Protein AF-B6CEQ2-F1 (afdb_monomer)

N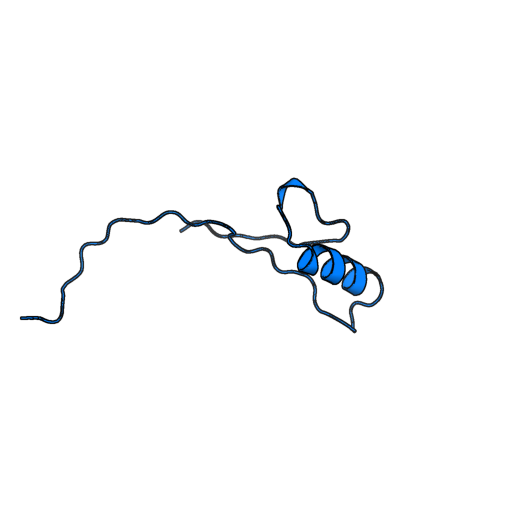earest PDB structures (foldseek):
  6z3j-assembly1_A  TM=9.096E-01  e=8.044E-05  Homo sapiens
  7zjf-assembly1_B  TM=8.654E-01  e=7.495E-05  Homo sapiens
  7zjf-ass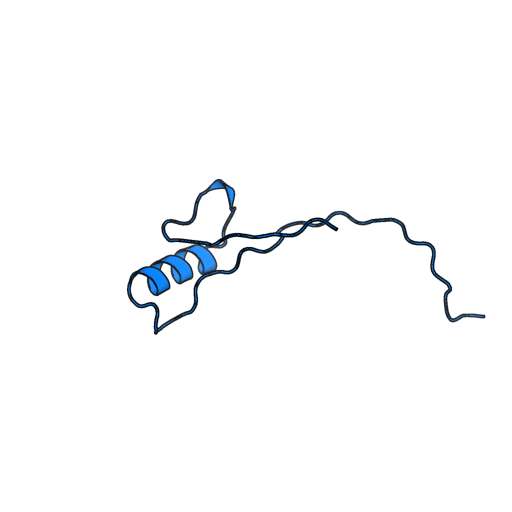embly1_A  TM=9.075E-01  e=1.230E-04  Homo sapiens
  7ppc-assembly1_A  TM=9.163E-01  e=1.417E-04  Homo sapiens
  4n1d-assembly1_A-2  TM=9.068E-01  e=7.745E-04  Homo sapiens

Secondary structure (DSSP, 8-state):
------EEPSSPPGGG---HHHHHHHHHHHH-TTTSPPEE---S-----------S--

pLDDT: mean 94.59, std 6.23, range [58.06, 98.31]

Radius of gyration: 17.61 Å; Cα contacts (8 Å, |Δi|>4): 45; chains: 1; bounding box: 30×37×46 Å

Mean predicted aligned error: 4.24 Å

Organism: Papilio dardanus (NCBI:txid77259)

InterPro domains:
  IPR001839 Transforming growth factor-beta, C-terminal [PF00019] (1-56)
  IPR001839 Transforming growth factor-beta, C-terminal [PS51362] (1-58)
  IPR001839 Transforming growth factor-beta, C-terminal [SM00204] (1-57)
  IPR015615 Transforming growth factor-beta-like [PTHR11848] (1-56)
  IPR029034 Cystine-knot cytokine [G3DSA:2.10.90.10] (1-58)
  IPR029034 Cystine-knot cytokine [SSF57501] (1-56)

Foldseek 3Di:
DDWWDDFQAPPGDVVLVDDPVLNVQNVCCVVPVVVHDHDDGGDPDDDDDDDDDDDPPD

Sequence (58 aa):
AYYCQGDCPFPLADHLNGTNHAIVQTLVNSVNPAAVPKACCVPTQLSPISMLYMDEVN

Structure (mmCIF, N/CA/C/O backbone):
data_AF-B6CEQ2-F1
#
_entry.id   AF-B6CEQ2-F1
#
loop_
_atom_site.group_PDB
_atom_site.id
_atom_site.type_symbol
_atom_site.label_atom_id
_atom_site.label_alt_id
_atom_site.label_comp_id
_atom_site.label_asym_id
_atom_site.label_entity_id
_atom_site.label_seq_id
_atom_site.pdbx_PDB_ins_code
_atom_site.Cartn_x
_atom_site.Cartn_y
_atom_site.Cartn_z
_atom_site.occupancy
_atom_site.B_iso_or_equiv
_atom_site.auth_seq_id
_atom_site.auth_comp_id
_atom_site.auth_asym_id
_atom_site.auth_atom_id
_atom_site.pdbx_PDB_model_num
ATOM 1 N N . ALA A 1 1 ? 16.155 -3.609 -6.962 1.00 77.56 1 ALA A N 1
ATOM 2 C CA . ALA A 1 1 ? 15.376 -2.502 -7.558 1.00 77.56 1 ALA A CA 1
ATOM 3 C C . ALA A 1 1 ? 14.781 -1.652 -6.434 1.00 77.56 1 ALA A C 1
ATOM 5 O O . ALA A 1 1 ? 14.965 -2.018 -5.277 1.00 77.56 1 ALA A O 1
ATOM 6 N N . TYR A 1 2 ? 14.123 -0.532 -6.755 1.00 94.44 2 TYR A N 1
ATOM 7 C CA . TYR A 1 2 ? 13.358 0.277 -5.794 1.00 94.44 2 TYR A CA 1
ATOM 8 C C . TYR A 1 2 ? 12.355 -0.571 -4.998 1.00 94.44 2 TYR A C 1
ATOM 10 O O . TYR A 1 2 ? 12.007 -1.680 -5.404 1.00 94.44 2 TYR A O 1
ATOM 18 N N . TYR A 1 3 ? 11.884 -0.043 -3.872 1.00 95.56 3 TYR A N 1
ATOM 19 C CA . TYR A 1 3 ? 10.935 -0.718 -2.996 1.00 95.56 3 TYR A CA 1
ATOM 20 C C . TYR A 1 3 ? 10.061 0.307 -2.269 1.00 95.56 3 TYR A C 1
ATOM 22 O O . TYR A 1 3 ? 10.448 1.466 -2.111 1.00 95.56 3 TYR A O 1
ATOM 30 N N . CYS A 1 4 ? 8.877 -0.125 -1.840 1.00 96.12 4 CYS A N 1
ATOM 31 C CA . CYS A 1 4 ? 7.991 0.672 -1.001 1.00 96.12 4 CYS A CA 1
ATOM 32 C C . CYS A 1 4 ? 8.254 0.337 0.467 1.00 96.12 4 CYS A C 1
ATOM 34 O O . CYS A 1 4 ? 8.291 -0.834 0.842 1.00 96.12 4 CYS A O 1
ATOM 36 N N . GLN A 1 5 ? 8.441 1.366 1.288 1.00 95.94 5 GLN A N 1
ATOM 37 C CA . GLN A 1 5 ? 8.600 1.238 2.731 1.00 95.94 5 GLN A CA 1
ATOM 38 C C . GLN A 1 5 ? 7.847 2.371 3.423 1.00 95.94 5 GLN A C 1
ATOM 40 O O . GLN A 1 5 ? 7.896 3.518 2.986 1.00 95.94 5 GLN A O 1
ATOM 45 N N . GLY A 1 6 ? 7.188 2.034 4.527 1.00 95.06 6 GLY A N 1
ATOM 46 C CA . GLY A 1 6 ? 6.441 2.973 5.349 1.00 95.06 6 GLY A CA 1
ATOM 47 C C . GLY A 1 6 ? 5.165 2.347 5.893 1.00 95.06 6 GLY A C 1
ATOM 48 O O . GLY A 1 6 ? 4.739 1.276 5.458 1.00 95.06 6 GLY A O 1
ATOM 49 N N . ASP A 1 7 ? 4.562 3.035 6.855 1.00 94.56 7 ASP A N 1
ATOM 50 C CA . ASP A 1 7 ? 3.239 2.710 7.377 1.00 94.56 7 ASP A CA 1
ATOM 51 C C . ASP A 1 7 ? 2.142 3.433 6.578 1.00 94.56 7 ASP A C 1
ATOM 53 O O . ASP A 1 7 ? 2.361 4.506 6.014 1.00 94.56 7 ASP A O 1
ATOM 57 N N . CYS A 1 8 ? 0.927 2.880 6.601 1.00 96.31 8 CYS A N 1
ATOM 58 C CA . CYS A 1 8 ? -0.289 3.529 6.107 1.00 96.31 8 CYS A CA 1
ATOM 59 C C . CYS A 1 8 ? -1.212 3.883 7.292 1.00 96.31 8 CYS A C 1
ATOM 61 O O . CYS A 1 8 ? -2.135 3.119 7.587 1.00 96.31 8 CYS A O 1
ATOM 63 N N . PRO A 1 9 ? -0.944 4.977 8.034 1.00 94.75 9 PRO A N 1
ATOM 64 C CA . PRO A 1 9 ? -1.762 5.379 9.177 1.00 94.75 9 PRO A CA 1
ATOM 65 C C . PRO A 1 9 ? -3.083 6.023 8.737 1.00 94.75 9 PRO A C 1
ATOM 67 O O . PRO A 1 9 ? -3.216 6.482 7.605 1.00 94.75 9 PRO A O 1
ATOM 70 N N . PHE A 1 10 ? -4.052 6.088 9.653 1.00 96.06 10 PHE A N 1
ATOM 71 C CA . PHE A 1 10 ? -5.243 6.919 9.484 1.00 96.06 10 PHE A CA 1
ATOM 72 C C . PHE A 1 10 ? -4.969 8.358 9.976 1.00 96.06 10 PHE A C 1
ATOM 74 O O . PHE A 1 10 ? -4.396 8.505 11.059 1.00 96.06 10 PHE A O 1
ATOM 81 N N . PRO A 1 11 ? -5.406 9.410 9.255 1.00 95.38 11 PRO A N 1
ATOM 82 C CA . PRO A 1 11 ? -6.009 9.369 7.922 1.00 95.38 11 PRO A CA 1
ATOM 83 C C . PRO A 1 11 ? -4.974 9.032 6.842 1.00 95.38 11 PRO A C 1
ATOM 85 O O . PRO A 1 11 ? -3.830 9.484 6.896 1.00 95.38 11 PRO A O 1
ATOM 88 N N . LEU A 1 12 ? -5.390 8.237 5.854 1.00 94.31 12 LEU A N 1
ATOM 89 C CA . LEU A 1 12 ? -4.523 7.855 4.745 1.00 94.31 12 LEU A CA 1
ATOM 90 C C . LEU A 1 12 ? -4.223 9.091 3.890 1.00 94.31 12 LEU A C 1
ATOM 92 O O . LEU A 1 12 ? -5.145 9.762 3.440 1.00 94.31 12 LEU A O 1
ATOM 96 N N . ALA A 1 13 ? -2.943 9.396 3.681 1.00 93.00 13 ALA A N 1
ATOM 97 C CA . ALA A 1 13 ? -2.545 10.595 2.953 1.00 93.00 13 ALA A CA 1
ATOM 98 C C . ALA A 1 13 ? -2.962 10.531 1.472 1.00 93.00 13 ALA A C 1
ATOM 100 O O . ALA A 1 13 ? -2.718 9.526 0.804 1.00 93.00 13 ALA A O 1
ATOM 101 N N . ASP A 1 14 ? -3.507 11.630 0.942 1.00 90.25 14 ASP A N 1
ATOM 102 C CA . ASP A 1 14 ? -4.087 11.691 -0.413 1.00 90.25 14 ASP A CA 1
ATOM 103 C C . ASP A 1 14 ? -3.115 11.250 -1.518 1.00 90.25 14 ASP A C 1
ATOM 105 O O . ASP A 1 14 ? -3.490 10.544 -2.452 1.00 90.25 14 ASP A O 1
ATOM 109 N N . HIS A 1 15 ? -1.832 11.601 -1.388 1.00 90.88 15 HIS A N 1
ATOM 110 C CA . HIS A 1 15 ? -0.799 11.266 -2.372 1.00 90.88 15 HIS A CA 1
ATOM 111 C C . HIS A 1 15 ? -0.497 9.760 -2.473 1.00 90.88 15 HIS A C 1
ATOM 113 O O . HIS A 1 15 ? 0.140 9.333 -3.436 1.00 90.88 15 HIS A O 1
ATOM 119 N N . LEU A 1 16 ? -0.939 8.949 -1.505 1.00 93.19 16 LEU A N 1
ATOM 120 C CA . LEU A 1 16 ? -0.802 7.492 -1.558 1.00 93.19 16 LEU A CA 1
ATOM 121 C C . LEU A 1 16 ? -1.811 6.847 -2.523 1.00 93.19 16 LEU A C 1
ATOM 123 O O . LEU A 1 16 ? -1.681 5.657 -2.801 1.00 93.19 16 LEU A O 1
ATOM 127 N N . ASN A 1 17 ? -2.786 7.609 -3.047 1.00 91.69 17 ASN A N 1
ATOM 128 C CA . ASN A 1 17 ? -3.810 7.137 -3.991 1.00 91.69 17 ASN A CA 1
ATOM 129 C C . ASN A 1 17 ? -4.481 5.830 -3.529 1.00 91.69 17 ASN A C 1
ATOM 131 O O . ASN A 1 17 ? -4.647 4.880 -4.298 1.00 91.69 17 ASN A O 1
ATOM 135 N N . GLY A 1 18 ? -4.809 5.757 -2.238 1.00 93.00 18 GLY A N 1
ATOM 136 C CA . GLY A 1 18 ? -5.365 4.556 -1.629 1.00 93.00 18 GLY A CA 1
ATOM 137 C C . GLY A 1 18 ? -6.735 4.191 -2.190 1.00 93.00 18 GLY A C 1
ATOM 138 O O . GLY A 1 18 ? -7.552 5.051 -2.509 1.00 93.00 18 GLY A O 1
ATOM 139 N N . THR A 1 19 ? -7.017 2.892 -2.266 1.00 97.00 19 THR A N 1
ATOM 140 C CA . THR A 1 19 ? -8.362 2.418 -2.604 1.00 97.00 19 THR A CA 1
ATOM 141 C C . THR A 1 19 ? -9.344 2.750 -1.481 1.00 97.00 19 THR A C 1
ATOM 143 O O . THR A 1 19 ? -8.964 2.836 -0.312 1.00 97.00 19 THR A O 1
ATOM 146 N N . ASN A 1 20 ? -10.639 2.831 -1.803 1.00 97.75 20 ASN A N 1
ATOM 147 C CA . ASN A 1 20 ? -11.692 2.980 -0.790 1.00 97.75 20 ASN A CA 1
ATOM 148 C C . ASN A 1 20 ? -11.589 1.906 0.308 1.00 97.75 20 ASN A C 1
ATOM 150 O O . ASN A 1 20 ? -11.782 2.199 1.485 1.00 97.75 20 ASN A O 1
ATOM 154 N N . HIS A 1 21 ? -11.223 0.673 -0.063 1.00 98.12 21 HIS A N 1
ATOM 155 C CA . HIS A 1 21 ? -10.992 -0.406 0.895 1.00 98.12 21 HIS A CA 1
ATOM 156 C C . HIS A 1 21 ? -9.828 -0.094 1.847 1.00 98.12 21 HIS A C 1
ATOM 158 O O . HIS A 1 21 ? -9.967 -0.294 3.047 1.00 98.12 21 HIS A O 1
ATOM 164 N N . ALA A 1 22 ? -8.708 0.442 1.351 1.00 98.00 22 ALA A N 1
ATOM 165 C CA . ALA A 1 22 ? -7.579 0.833 2.199 1.00 98.00 22 ALA A CA 1
ATOM 166 C C . ALA A 1 22 ? -7.939 1.983 3.156 1.00 98.00 22 ALA A C 1
ATOM 168 O O . ALA A 1 22 ? -7.526 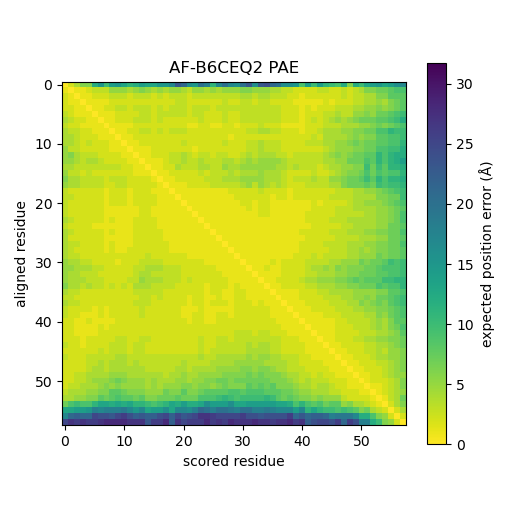1.964 4.317 1.00 98.00 22 ALA A O 1
ATOM 169 N N . ILE A 1 23 ? -8.750 2.947 2.710 1.00 97.56 23 ILE A N 1
ATOM 170 C CA . ILE A 1 23 ? -9.252 4.038 3.562 1.00 97.56 23 ILE A CA 1
ATOM 171 C C . ILE A 1 23 ? -10.129 3.476 4.691 1.00 97.56 23 ILE A C 1
ATOM 173 O O . ILE A 1 23 ? -9.901 3.775 5.862 1.00 97.56 23 ILE A O 1
ATOM 177 N N . VAL A 1 24 ? -11.095 2.611 4.368 1.00 97.94 24 VAL A N 1
ATOM 178 C CA . VAL A 1 24 ? -11.968 1.992 5.381 1.00 97.94 24 VAL A CA 1
ATOM 179 C C . VAL A 1 24 ? -11.172 1.072 6.309 1.00 97.94 24 VAL A C 1
ATOM 181 O O . VAL A 1 24 ? -11.360 1.116 7.520 1.00 97.94 24 VAL A O 1
ATOM 184 N N . GLN A 1 25 ? -10.245 0.273 5.781 1.00 98.25 25 GLN A N 1
ATOM 185 C CA . GLN A 1 25 ? -9.424 -0.636 6.581 1.00 98.25 25 GLN A CA 1
ATOM 186 C C . GLN A 1 25 ? -8.513 0.120 7.557 1.00 98.25 25 GLN A C 1
ATOM 188 O O . GLN A 1 25 ? -8.412 -0.275 8.716 1.00 98.25 25 GLN A O 1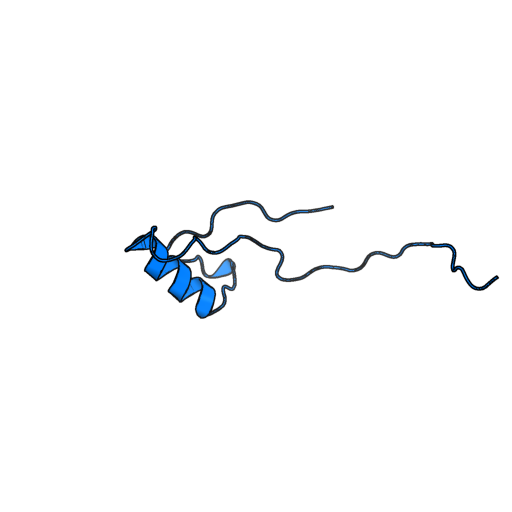
ATOM 193 N N . THR A 1 26 ? -7.879 1.216 7.127 1.00 97.31 26 THR A N 1
ATOM 194 C CA . THR A 1 26 ? -7.056 2.056 8.018 1.00 97.31 26 THR A CA 1
ATOM 195 C C . THR A 1 26 ? -7.900 2.756 9.079 1.00 97.31 26 THR A C 1
ATOM 197 O O . THR A 1 26 ? -7.485 2.802 10.237 1.00 97.31 26 THR A O 1
ATOM 200 N N . LEU A 1 27 ? -9.113 3.203 8.734 1.00 98.00 27 LEU A N 1
ATOM 201 C CA . LEU A 1 27 ? -10.084 3.714 9.703 1.00 98.00 27 LEU A CA 1
ATOM 202 C C . LEU A 1 27 ? -10.459 2.650 10.747 1.00 98.00 27 LEU A C 1
ATOM 204 O O . LEU A 1 27 ? -10.312 2.897 11.943 1.00 98.00 27 LEU A O 1
ATOM 208 N N . VAL A 1 28 ? -10.887 1.456 10.325 1.00 98.25 28 VAL A N 1
ATOM 209 C CA . VAL A 1 28 ? -11.272 0.372 11.249 1.00 98.25 28 VAL A CA 1
ATOM 210 C C . VAL A 1 28 ? -10.086 -0.060 12.112 1.00 98.25 28 VAL A C 1
ATOM 212 O O . VAL A 1 28 ? -10.248 -0.195 13.324 1.00 98.25 28 VAL A O 1
ATOM 215 N N . ASN A 1 29 ? -8.889 -0.201 11.532 1.00 98.31 29 ASN A N 1
ATOM 216 C CA . ASN A 1 29 ? -7.673 -0.511 12.285 1.00 98.31 29 ASN A CA 1
ATOM 217 C C . ASN A 1 29 ? -7.348 0.574 13.328 1.00 98.31 29 ASN A C 1
ATOM 219 O O . ASN A 1 29 ? -6.932 0.229 14.427 1.00 98.31 29 ASN A O 1
ATOM 223 N N . SER A 1 30 ? -7.572 1.860 13.027 1.00 97.69 30 SER A N 1
ATOM 224 C CA . SER A 1 30 ? -7.309 2.956 13.976 1.00 97.69 30 SER A CA 1
ATOM 225 C C . SER A 1 30 ? -8.233 2.952 15.200 1.00 97.69 30 SER A C 1
ATOM 227 O O . SER A 1 30 ? -7.832 3.410 16.268 1.00 97.69 30 SER A O 1
ATOM 229 N N . VAL A 1 31 ? -9.448 2.408 15.062 1.00 98.00 31 VAL A N 1
ATOM 230 C CA . VAL A 1 31 ? -10.444 2.318 16.142 1.00 98.00 31 VAL A CA 1
ATOM 231 C C . VAL A 1 31 ? -10.348 0.983 16.886 1.00 98.00 31 VAL A C 1
ATOM 233 O O . VAL A 1 31 ? -10.448 0.946 18.111 1.00 98.00 31 VAL A O 1
ATOM 236 N N . ASN A 1 32 ? -10.152 -0.121 16.162 1.00 97.75 32 ASN A N 1
ATOM 237 C CA . ASN A 1 32 ? -10.003 -1.464 16.717 1.00 97.75 32 ASN A CA 1
ATOM 238 C C . ASN A 1 32 ? -8.912 -2.248 15.960 1.00 97.75 32 ASN A C 1
ATOM 240 O O . ASN A 1 32 ? -9.220 -2.998 15.025 1.00 97.75 32 ASN A O 1
ATOM 244 N N . PRO A 1 33 ? -7.640 -2.135 16.387 1.00 97.06 33 PRO A N 1
ATOM 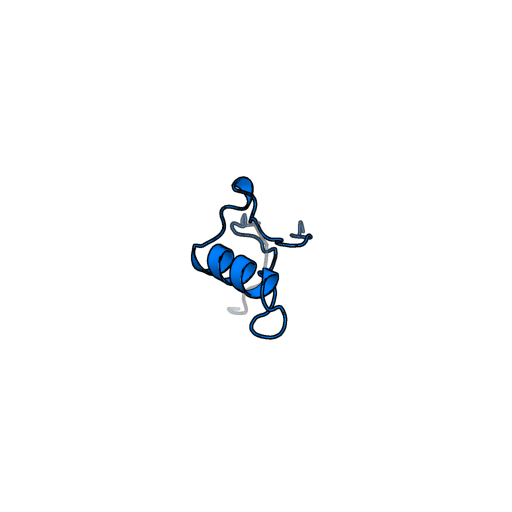245 C CA . PRO A 1 33 ? -6.517 -2.801 15.726 1.00 97.06 33 PRO A CA 1
ATOM 246 C C . PRO A 1 33 ? -6.599 -4.334 15.704 1.00 97.06 33 PRO A C 1
ATOM 248 O O . PRO A 1 33 ? -5.930 -4.963 14.890 1.00 97.06 33 PRO A O 1
ATOM 251 N N . ALA A 1 34 ? -7.392 -4.945 16.592 1.00 97.94 34 ALA A N 1
ATOM 252 C CA . ALA A 1 34 ? -7.553 -6.397 16.663 1.00 97.94 34 ALA A CA 1
ATOM 253 C C . ALA A 1 34 ? -8.559 -6.945 15.635 1.00 97.94 34 ALA A C 1
ATOM 255 O O . ALA A 1 34 ? -8.546 -8.141 15.355 1.00 97.94 34 ALA A O 1
ATOM 256 N N . ALA A 1 35 ? -9.431 -6.096 15.075 1.00 98.00 35 ALA A N 1
ATOM 257 C CA . ALA A 1 35 ? -10.442 -6.523 14.108 1.00 98.00 35 ALA A CA 1
ATOM 258 C C . ALA A 1 35 ? -9.873 -6.713 12.695 1.00 98.00 35 ALA A C 1
ATOM 260 O O . ALA A 1 35 ? -10.269 -7.643 11.995 1.00 98.00 35 ALA A O 1
ATOM 261 N N . VAL A 1 36 ? -8.964 -5.829 12.268 1.00 97.75 36 VAL A N 1
ATOM 262 C CA . VAL A 1 36 ? -8.338 -5.856 10.936 1.00 97.75 36 VAL A CA 1
ATOM 263 C C . VAL A 1 36 ? -6.887 -5.374 11.016 1.00 97.75 36 VAL A C 1
ATOM 265 O O . VAL A 1 36 ? -6.589 -4.505 11.837 1.00 97.75 36 VAL A O 1
ATOM 268 N N . PRO A 1 37 ? -5.976 -5.865 10.158 1.00 97.12 37 PRO A N 1
ATOM 269 C CA . PRO A 1 37 ? -4.612 -5.349 10.090 1.00 97.12 37 PRO A CA 1
ATOM 270 C C . PRO A 1 37 ? -4.558 -3.959 9.435 1.00 97.12 37 PRO A C 1
ATOM 272 O O . PRO A 1 37 ? -5.492 -3.534 8.749 1.00 97.12 37 PRO A O 1
ATOM 275 N N . LYS A 1 38 ? -3.422 -3.268 9.582 1.00 95.62 38 LYS A N 1
ATOM 276 C CA . LYS A 1 38 ? -3.117 -2.044 8.822 1.00 95.62 38 LYS A CA 1
ATOM 277 C C . LYS A 1 38 ? -3.118 -2.319 7.312 1.00 95.62 38 LYS A C 1
ATOM 279 O O . LYS A 1 38 ? -2.807 -3.430 6.884 1.00 95.62 38 LYS A O 1
ATOM 284 N N . ALA A 1 39 ? -3.412 -1.299 6.506 1.00 97.06 39 ALA A N 1
ATOM 285 C CA . ALA A 1 39 ? -3.134 -1.362 5.073 1.00 97.06 39 ALA A CA 1
ATOM 286 C C . ALA A 1 39 ? -1.614 -1.413 4.822 1.00 97.06 39 ALA A C 1
ATOM 288 O O . ALA A 1 39 ? -0.832 -0.870 5.604 1.00 97.06 39 ALA A O 1
ATOM 289 N N . CYS A 1 40 ? -1.198 -2.068 3.737 1.00 96.81 40 CYS A N 1
ATOM 290 C CA . CYS A 1 40 ? 0.213 -2.230 3.390 1.00 96.81 40 CYS A CA 1
ATOM 291 C C . CYS A 1 40 ? 0.683 -1.166 2.390 1.00 96.81 40 CYS A C 1
ATOM 293 O O . CYS A 1 40 ? -0.011 -0.872 1.418 1.00 96.81 40 CYS A O 1
ATOM 295 N N . CYS A 1 41 ? 1.901 -0.657 2.589 1.00 96.62 41 CYS A N 1
ATOM 296 C CA . CYS A 1 41 ? 2.585 0.196 1.622 1.00 96.62 41 CYS A CA 1
ATOM 297 C C . CYS A 1 41 ? 3.159 -0.673 0.491 1.00 96.62 41 CYS A C 1
ATOM 299 O O . CYS A 1 41 ? 4.061 -1.478 0.724 1.00 96.62 41 CYS A O 1
ATOM 301 N N . VAL A 1 42 ? 2.622 -0.538 -0.724 1.00 96.62 42 VAL A N 1
ATOM 302 C CA . VAL A 1 42 ? 2.978 -1.377 -1.881 1.00 96.62 42 VAL A CA 1
ATOM 303 C C . VAL A 1 42 ? 3.158 -0.536 -3.150 1.00 96.62 42 VAL A C 1
ATOM 305 O O . VAL A 1 42 ? 2.542 0.528 -3.257 1.00 96.62 42 VAL A O 1
ATOM 308 N N . PRO A 1 43 ? 3.955 -0.996 -4.1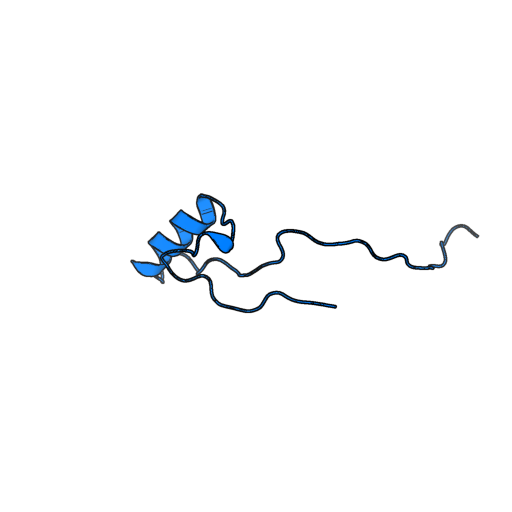34 1.00 96.19 43 PRO A N 1
ATOM 309 C CA . PRO A 1 43 ? 4.025 -0.339 -5.434 1.00 96.19 43 PRO A CA 1
ATOM 310 C C . PRO A 1 43 ? 2.666 -0.414 -6.134 1.00 96.19 43 PRO A C 1
ATOM 312 O O . PRO A 1 43 ? 2.120 -1.501 -6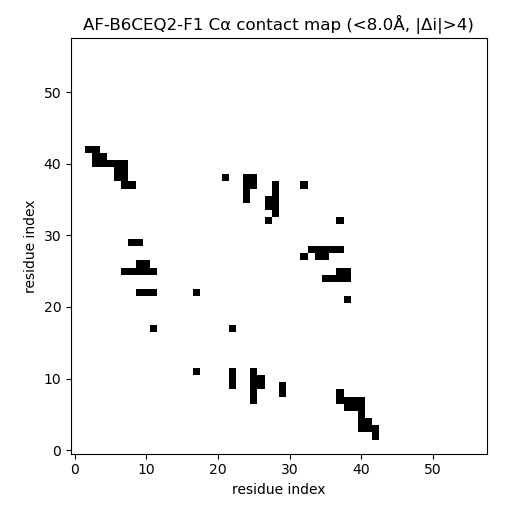.314 1.00 96.19 43 PRO A O 1
ATOM 315 N N . THR A 1 44 ? 2.125 0.729 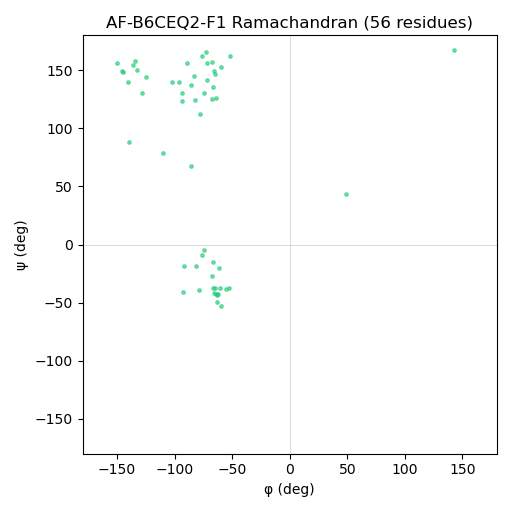-6.553 1.00 94.75 44 THR A N 1
ATOM 316 C CA . THR A 1 44 ? 0.869 0.793 -7.322 1.00 94.75 44 THR A CA 1
ATOM 317 C C . THR A 1 44 ? 1.101 0.763 -8.832 1.00 94.75 44 THR A C 1
ATOM 319 O O . THR A 1 44 ? 0.185 0.453 -9.589 1.00 94.75 44 THR A O 1
ATOM 322 N N . GLN A 1 45 ? 2.326 1.060 -9.276 1.00 94.75 45 GLN A N 1
ATOM 323 C CA . GLN A 1 45 ? 2.775 0.989 -10.666 1.00 94.75 45 GLN A CA 1
ATOM 324 C C . GLN A 1 45 ? 4.236 0.533 -10.714 1.00 94.75 45 GLN A C 1
ATOM 326 O O . GLN A 1 45 ? 5.021 0.835 -9.813 1.00 94.75 45 GLN A O 1
ATOM 331 N N . LEU A 1 46 ? 4.600 -0.186 -11.775 1.00 96.62 46 LEU A N 1
ATOM 332 C CA . LEU A 1 46 ? 5.953 -0.681 -12.025 1.00 96.62 46 LEU A CA 1
ATOM 333 C C . LEU A 1 46 ? 6.350 -0.370 -13.470 1.00 96.62 46 LEU A C 1
ATOM 335 O O . LEU A 1 46 ? 5.497 -0.344 -14.357 1.00 96.62 46 LEU A O 1
ATOM 339 N N . SER A 1 47 ? 7.645 -0.169 -13.709 1.00 97.31 47 SER A N 1
ATOM 340 C CA . SER A 1 47 ? 8.206 -0.034 -15.053 1.00 97.31 47 SER A CA 1
ATOM 341 C C . SER A 1 47 ? 8.900 -1.331 -15.488 1.00 97.31 47 SER A C 1
ATOM 343 O O . SER A 1 47 ? 9.565 -1.975 -14.670 1.00 97.31 47 SER A O 1
ATOM 345 N N . PRO A 1 48 ? 8.758 -1.740 -16.762 1.00 96.94 48 PRO A N 1
ATOM 346 C CA . PRO A 1 48 ? 9.465 -2.902 -17.279 1.00 96.94 48 PRO A CA 1
ATOM 347 C C . PRO A 1 48 ? 10.959 -2.604 -17.447 1.00 96.94 48 PRO A C 1
ATOM 349 O O . PRO A 1 48 ? 11.368 -1.458 -17.638 1.00 96.94 48 PRO A O 1
ATOM 352 N N . ILE A 1 49 ? 11.765 -3.665 -17.438 1.00 96.81 49 ILE A N 1
ATOM 353 C CA . ILE A 1 49 ? 13.170 -3.634 -17.847 1.00 96.81 49 ILE A CA 1
ATOM 354 C C . ILE A 1 49 ? 13.396 -4.683 -18.933 1.00 96.81 49 ILE A C 1
ATOM 356 O O . ILE A 1 49 ? 12.801 -5.760 -18.894 1.00 96.81 49 ILE A O 1
ATOM 360 N N . SER A 1 50 ? 14.256 -4.377 -19.902 1.00 97.19 50 SER A N 1
ATOM 361 C CA . SER A 1 50 ? 14.655 -5.347 -20.921 1.00 97.19 50 SER A CA 1
ATOM 362 C C . SER A 1 50 ? 15.626 -6.358 -20.319 1.00 97.19 50 SER A C 1
ATOM 364 O O . SER A 1 50 ? 16.614 -5.974 -19.692 1.00 97.19 50 SER A O 1
ATOM 366 N N . MET A 1 51 ? 15.363 -7.645 -20.534 1.00 95.31 51 MET A N 1
ATOM 367 C CA . MET A 1 51 ? 16.218 -8.741 -20.085 1.00 95.31 51 MET A CA 1
ATOM 368 C C . MET A 1 51 ? 16.511 -9.670 -21.261 1.00 95.31 51 MET A C 1
ATOM 370 O O . MET A 1 51 ? 15.595 -10.093 -21.962 1.00 95.31 51 MET A O 1
ATOM 374 N N . LEU A 1 52 ? 17.788 -9.990 -21.466 1.00 96.56 52 LEU A N 1
ATOM 375 C CA . LEU A 1 52 ? 18.196 -11.090 -22.333 1.00 96.56 52 LEU A CA 1
ATOM 376 C C . LEU A 1 52 ? 18.090 -12.390 -21.529 1.00 96.56 52 LEU A C 1
ATOM 378 O O . LEU A 1 52 ? 18.701 -12.493 -20.466 1.00 96.56 52 LEU A O 1
ATOM 382 N N . TYR A 1 53 ? 17.330 -13.361 -22.029 1.00 94.50 53 TYR A N 1
ATOM 383 C CA . TYR A 1 53 ? 17.208 -14.692 -21.433 1.00 94.50 53 TYR A CA 1
ATOM 384 C C . TYR A 1 53 ? 17.309 -15.769 -22.520 1.00 94.50 53 TYR A C 1
ATOM 386 O O . TYR A 1 53 ? 17.120 -15.479 -23.702 1.00 94.50 53 TYR A O 1
ATOM 394 N N . MET A 1 54 ? 17.661 -16.992 -22.122 1.00 95.31 54 MET A N 1
ATOM 395 C CA . MET A 1 54 ? 17.720 -18.153 -23.011 1.00 95.31 54 MET A CA 1
ATOM 396 C C . MET A 1 54 ? 16.379 -18.883 -22.942 1.00 95.31 54 MET A C 1
ATOM 398 O O . MET A 1 54 ? 15.940 -19.235 -21.850 1.00 95.31 54 MET A O 1
ATOM 402 N N . ASP A 1 55 ? 15.726 -19.053 -24.088 1.00 91.88 55 ASP A N 1
ATOM 403 C CA . ASP A 1 55 ? 14.481 -19.815 -24.199 1.00 91.88 55 ASP A CA 1
ATOM 404 C C . ASP A 1 55 ? 14.799 -21.315 -24.316 1.00 91.88 55 ASP A C 1
ATOM 406 O O . ASP A 1 55 ? 15.804 -21.687 -24.924 1.00 91.88 55 ASP A O 1
ATOM 410 N N . GLU A 1 56 ? 13.961 -22.176 -23.736 1.00 86.50 56 GLU A N 1
ATOM 411 C CA . GLU A 1 56 ? 14.158 -23.637 -23.730 1.00 86.50 56 GLU A CA 1
ATOM 412 C C . GLU A 1 56 ? 13.850 -24.282 -25.093 1.00 86.50 56 GLU A C 1
ATOM 414 O O . GLU A 1 56 ? 14.063 -25.477 -25.288 1.00 86.50 56 GLU A O 1
ATOM 419 N N . VAL A 1 57 ? 13.367 -23.498 -26.061 1.00 79.12 57 VAL A N 1
ATOM 420 C CA . VAL A 1 57 ? 13.061 -23.959 -27.418 1.00 79.12 57 VAL A CA 1
ATOM 421 C C . VAL A 1 57 ? 14.316 -23.911 -28.302 1.00 79.12 57 VAL A C 1
ATOM 423 O O . VAL A 1 57 ? 14.422 -23.095 -29.218 1.00 79.12 57 VAL A O 1
ATOM 426 N N . ASN A 1 58 ? 15.282 -24.777 -27.986 1.00 58.06 58 ASN A N 1
ATOM 427 C CA . ASN A 1 58 ? 16.335 -25.283 -28.881 1.00 58.06 58 ASN A CA 1
ATOM 428 C C . ASN A 1 58 ? 16.929 -26.580 -28.324 1.00 58.06 58 ASN A C 1
ATOM 430 O O . ASN A 1 58 ? 17.613 -26.514 -27.279 1.00 58.06 58 ASN A O 1
#

Solvent-accessible surface area (backbone atoms only — not comparable to full-atom values): 4041 Å² total; per-residue (Å²): 129,90,82,63,82,65,83,46,57,65,80,65,59,76,91,70,68,67,50,73,66,44,50,53,36,14,48,48,19,73,79,3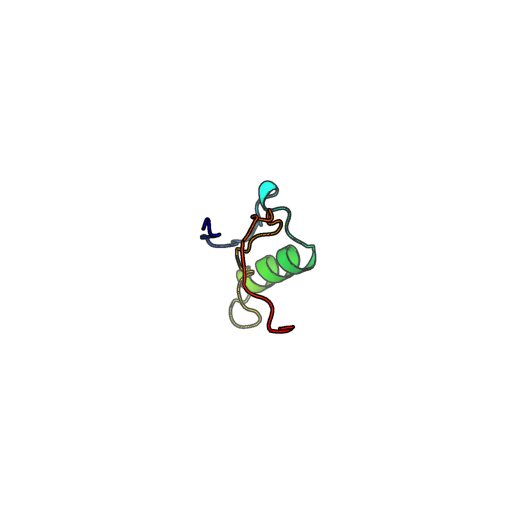9,59,87,81,39,66,69,41,79,53,64,80,90,76,85,82,88,78,92,78,93,78,87,73,87,89,119